Protein AF-A0A6N1XDP6-F1 (afdb_monomer)

Foldseek 3Di:
DEEEAAQCFLNPPVLVVCVVCVLDAAYEYEAQDPVRLVSNVVVCVVSVNVVHYDYDNAGEDPDWDKAKWFAFPDRLLIASDDDPPNTGPVRDIDITIYDYPPVVDDPPDDHQFYAHQHRYPDRDGDTDGPPPPPPDDPDD

Solvent-accessible surface area (backbone atoms only — not comparable to full-atom values): 7882 Å² total; per-residue (Å²): 99,28,40,33,28,32,51,28,48,62,24,72,61,56,53,52,48,40,58,76,44,70,72,56,52,40,34,45,32,20,21,42,50,64,76,44,35,52,47,20,51,51,48,34,52,80,68,71,36,60,91,30,50,46,78,41,75,21,37,78,36,98,57,62,51,75,46,54,34,25,35,19,78,47,84,93,52,45,21,60,49,88,54,55,94,88,45,33,39,87,77,40,63,44,83,27,40,30,35,28,65,76,79,75,46,61,88,88,66,74,63,46,36,37,46,40,53,49,54,68,80,68,81,54,79,48,80,51,71,64,76,77,73,78,77,73,80,82,72,134

Seconda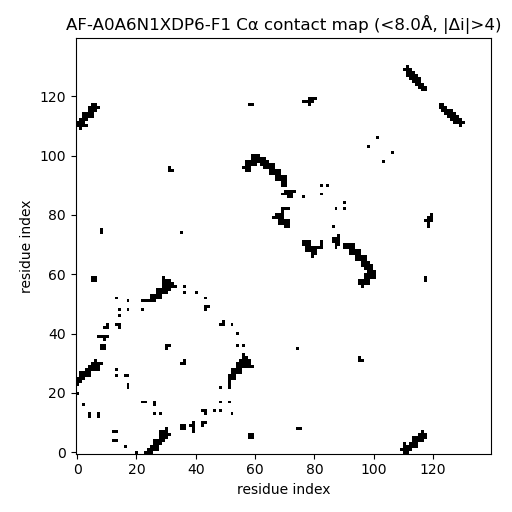ry structure (DSSP, 8-state):
-EEEEET-TTSHHHHHHHHHTTT-SEEEEE--SHHHHHHHHHHHHHTT-TTTEEEESSEE-SS-EEEEEEEESSGGG-BSSPPPTTTEEEEEEEEEEEE-HHHHS-TT---SEEEE--SSSS-----EE-----------

Radius of gyration: 16.8 Å; Cα contacts (8 Å, |Δi|>4): 271; chains: 1; bounding box: 37×25×65 Å

Sequence (140 aa):
MTFIDAGANIGLHTLAAGRAMQGAGKIVAFEPYGPTRELLSESVFMNGLSDIVEIHEAAVSTKSGIQSLHLGKVSGHHSLYPLGDNGSADGTSVPVRLVSLAEVISAGTRVDLIKIDVEGRNSMFCIVQDRSSNPTPKLP

Mean predicted aligned error: 8.91 Å

Nearest PDB structures (foldseek):
  3eey-assembly4_I  TM=9.310E-01  e=1.363E-02  Acetivibrio thermocellus ATCC 27405
  3eey-assembly5_G  TM=9.308E-01  e=1.453E-02  Acetivibrio thermocellus ATCC 27405
  7cvu-assembly1_A  TM=9.262E-01  e=2.003E-02  Niastella koreensis GR20-10
  7cvx-assembly1_B  TM=9.349E-01  e=2.428E-02  Niastella koreensis GR20-10
  3c3y-assembly1_B  TM=8.590E-01  e=1.464E-01  Mesembryanthemum crystallinum

Structure (mmCIF, N/CA/C/O backbone):
data_AF-A0A6N1XDP6-F1
#
_entry.id   AF-A0A6N1XDP6-F1
#
loop_
_atom_site.group_PDB
_atom_site.id
_atom_site.type_symbol
_atom_site.label_atom_id
_atom_site.label_alt_id
_atom_site.label_comp_id
_atom_site.label_asym_id
_atom_site.label_entity_id
_atom_site.label_seq_id
_atom_site.pdbx_PDB_ins_code
_atom_site.Cartn_x
_atom_site.Cartn_y
_atom_site.Cartn_z
_atom_site.occupancy
_atom_site.B_iso_or_equiv
_atom_site.auth_seq_id
_atom_site.auth_comp_id
_atom_site.auth_asym_id
_atom_site.auth_atom_id
_atom_site.pdbx_PDB_model_num
ATOM 1 N N . MET A 1 1 ? -9.712 -2.543 14.730 1.00 87.19 1 MET A N 1
ATOM 2 C CA . MET A 1 1 ? -8.397 -3.066 14.329 1.00 87.19 1 MET A CA 1
ATOM 3 C C . MET A 1 1 ? -8.012 -2.418 13.012 1.00 87.19 1 MET A C 1
ATOM 5 O O . MET A 1 1 ? -8.871 -2.353 12.137 1.00 87.19 1 MET A O 1
ATOM 9 N N . THR A 1 2 ? -6.780 -1.936 12.891 1.00 93.88 2 THR A N 1
ATOM 10 C CA . THR A 1 2 ? -6.238 -1.315 11.676 1.00 93.88 2 THR A CA 1
ATOM 11 C C . THR A 1 2 ? -5.018 -2.097 11.203 1.00 93.88 2 THR A C 1
ATOM 13 O O . THR A 1 2 ? -4.044 -2.221 11.949 1.00 93.88 2 THR A O 1
ATOM 16 N N . PHE A 1 3 ? -5.070 -2.604 9.974 1.00 95.62 3 PHE A N 1
ATOM 17 C CA . PHE A 1 3 ? -3.972 -3.306 9.312 1.00 95.62 3 PHE A CA 1
ATOM 18 C C . PHE A 1 3 ? -3.445 -2.491 8.129 1.00 95.62 3 PHE A C 1
ATOM 20 O O . PHE A 1 3 ? -4.221 -1.885 7.393 1.00 95.62 3 PHE A O 1
ATOM 27 N N . ILE A 1 4 ? -2.130 -2.481 7.938 1.00 96.00 4 ILE A N 1
ATOM 28 C CA . ILE A 1 4 ? -1.480 -1.824 6.803 1.00 96.00 4 ILE A CA 1
ATOM 29 C C . ILE A 1 4 ? -0.744 -2.864 5.973 1.00 96.00 4 ILE A C 1
ATOM 31 O O . ILE A 1 4 ? 0.048 -3.623 6.524 1.00 96.00 4 ILE A O 1
ATOM 35 N N . ASP A 1 5 ? -0.971 -2.867 4.663 1.00 95.50 5 ASP A N 1
ATOM 36 C CA . ASP A 1 5 ? -0.342 -3.782 3.707 1.00 95.50 5 ASP A CA 1
ATOM 37 C C . ASP A 1 5 ? 0.497 -2.988 2.696 1.00 95.50 5 ASP A C 1
ATOM 39 O O . ASP A 1 5 ? -0.023 -2.484 1.701 1.00 95.50 5 ASP A O 1
ATOM 43 N N . ALA A 1 6 ? 1.791 -2.806 2.972 1.00 94.00 6 ALA A N 1
ATOM 44 C CA . ALA A 1 6 ? 2.708 -2.122 2.064 1.00 94.00 6 ALA A CA 1
ATOM 45 C C . ALA A 1 6 ? 3.346 -3.121 1.089 1.00 94.00 6 ALA A C 1
ATOM 47 O O . ALA A 1 6 ? 4.075 -4.015 1.525 1.00 94.00 6 ALA A O 1
ATOM 48 N N . GLY A 1 7 ? 3.083 -2.952 -0.212 1.00 91.69 7 GLY A N 1
ATOM 49 C CA . GLY A 1 7 ? 3.381 -3.968 -1.228 1.00 91.69 7 GLY A CA 1
ATOM 50 C C . GLY A 1 7 ? 2.276 -5.022 -1.289 1.00 91.69 7 GLY A C 1
ATOM 51 O O . GLY A 1 7 ? 2.524 -6.220 -1.137 1.00 91.69 7 GLY A O 1
ATOM 52 N N . ALA A 1 8 ? 1.031 -4.563 -1.432 1.00 94.81 8 ALA A N 1
ATOM 53 C CA . ALA A 1 8 ? -0.148 -5.419 -1.369 1.00 94.81 8 ALA A CA 1
ATOM 54 C C . ALA A 1 8 ? -0.244 -6.403 -2.551 1.00 94.81 8 ALA A C 1
ATOM 56 O O . ALA A 1 8 ? -0.875 -7.458 -2.413 1.00 94.81 8 ALA A O 1
ATOM 57 N N . ASN A 1 9 ? 0.405 -6.103 -3.686 1.00 93.38 9 ASN A N 1
ATOM 58 C CA . ASN A 1 9 ? 0.354 -6.901 -4.909 1.00 93.38 9 ASN A CA 1
ATOM 59 C C . ASN A 1 9 ? -1.113 -7.209 -5.273 1.00 93.38 9 ASN A C 1
ATOM 61 O O . ASN A 1 9 ? -1.971 -6.346 -5.132 1.00 93.38 9 ASN A O 1
ATOM 65 N N . ILE A 1 10 ? -1.441 -8.437 -5.674 1.00 94.94 10 ILE A N 1
ATOM 66 C CA . ILE A 1 10 ? -2.813 -8.877 -5.973 1.00 94.94 10 ILE A CA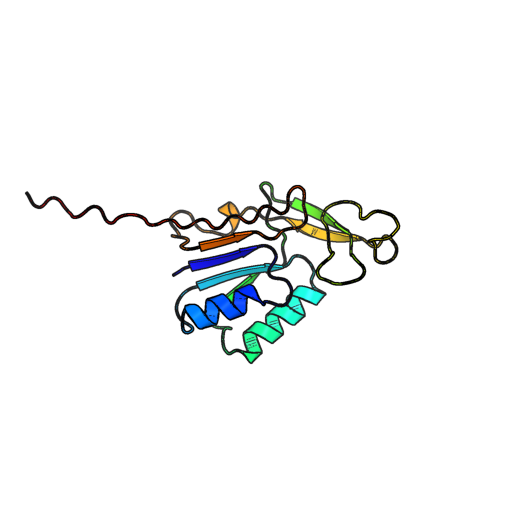 1
ATOM 67 C C . ILE A 1 10 ? -3.690 -9.130 -4.727 1.00 94.94 10 ILE A C 1
ATOM 69 O O . ILE A 1 10 ? -4.821 -9.597 -4.859 1.00 94.94 10 ILE A O 1
ATOM 73 N N . GLY A 1 11 ? -3.194 -8.847 -3.516 1.00 94.56 11 GLY A N 1
ATOM 74 C CA . GLY A 1 11 ? -4.007 -8.808 -2.297 1.00 94.56 11 GLY A CA 1
ATOM 75 C C . GLY A 1 11 ? -3.957 -10.031 -1.391 1.00 94.56 11 GLY A C 1
ATOM 76 O O . GLY A 1 11 ? -4.811 -10.152 -0.519 1.00 94.56 11 GLY A O 1
ATOM 77 N N . LEU A 1 12 ? -2.975 -10.928 -1.527 1.00 94.75 12 LEU A N 1
ATOM 78 C CA . LEU A 1 12 ? -2.883 -12.141 -0.694 1.00 94.75 12 LEU A CA 1
ATOM 79 C C . LEU A 1 12 ? -3.006 -11.839 0.814 1.00 94.75 12 LEU A C 1
ATOM 81 O O . LEU A 1 12 ? -3.814 -12.453 1.514 1.00 94.75 12 LEU A O 1
ATOM 85 N N . HIS A 1 13 ? -2.230 -10.873 1.310 1.00 95.62 13 HIS A N 1
ATOM 86 C CA . HIS A 1 13 ? -2.234 -10.505 2.727 1.00 95.62 13 HIS A CA 1
ATOM 87 C C . HIS A 1 13 ? -3.423 -9.622 3.100 1.00 95.62 13 HIS A C 1
ATOM 89 O O . HIS A 1 13 ? -4.029 -9.846 4.146 1.00 95.62 13 HIS A O 1
ATOM 95 N N . THR A 1 14 ? -3.812 -8.691 2.230 1.00 97.19 14 THR A N 1
ATOM 96 C CA . THR A 1 14 ? -5.042 -7.898 2.359 1.00 97.19 14 THR A CA 1
ATOM 97 C C . THR A 1 14 ? -6.276 -8.790 2.572 1.00 97.19 14 THR A C 1
ATOM 99 O O . THR A 1 14 ? -7.023 -8.596 3.532 1.00 97.19 14 THR A O 1
ATOM 102 N N . LEU A 1 15 ? -6.468 -9.825 1.746 1.00 97.31 15 LEU A N 1
ATOM 103 C CA . LEU A 1 15 ? -7.589 -10.763 1.869 1.00 97.31 15 LEU A CA 1
ATOM 104 C C . LEU A 1 15 ? -7.493 -11.620 3.137 1.00 97.31 15 LEU A C 1
ATOM 106 O O . LEU A 1 15 ? -8.496 -11.829 3.824 1.00 97.31 15 LEU A O 1
ATOM 110 N N . ALA A 1 16 ? -6.294 -12.111 3.467 1.00 96.50 16 ALA A N 1
ATOM 111 C CA . ALA A 1 16 ? -6.072 -12.892 4.681 1.00 96.50 16 ALA A CA 1
ATOM 112 C C . ALA A 1 16 ? -6.389 -12.076 5.946 1.00 96.50 16 ALA A C 1
ATOM 114 O O . ALA A 1 16 ? -7.063 -12.578 6.847 1.00 96.50 16 ALA A O 1
ATOM 115 N N . ALA A 1 17 ? -5.966 -10.810 5.988 1.00 96.06 17 ALA A N 1
ATOM 116 C CA . ALA A 1 17 ? -6.277 -9.890 7.074 1.00 96.06 17 ALA A CA 1
ATOM 117 C C . ALA A 1 17 ? -7.784 -9.623 7.166 1.00 96.06 17 ALA A C 1
ATOM 119 O O . ALA A 1 17 ? -8.350 -9.775 8.245 1.00 96.06 17 ALA A O 1
ATOM 120 N N . GLY A 1 18 ? -8.456 -9.328 6.047 1.00 96.38 18 GLY A N 1
ATOM 121 C CA . GLY A 1 18 ? -9.907 -9.105 6.026 1.00 96.38 18 GLY A CA 1
ATOM 122 C C . GLY A 1 18 ? -10.702 -10.298 6.560 1.00 96.38 18 GLY A C 1
ATOM 123 O O . GLY A 1 18 ? -11.630 -10.123 7.351 1.00 96.38 18 GLY A O 1
ATOM 124 N N . ARG A 1 19 ? -10.285 -11.524 6.214 1.00 95.12 19 ARG A N 1
ATOM 125 C CA . ARG A 1 19 ? -10.869 -12.760 6.762 1.00 95.12 19 ARG A CA 1
ATOM 126 C C . ARG A 1 19 ? -10.607 -12.921 8.257 1.00 95.12 19 ARG A C 1
ATOM 128 O O . ARG A 1 19 ? -11.539 -13.216 8.999 1.00 95.12 19 ARG A O 1
ATOM 135 N N . ALA A 1 20 ? -9.372 -12.712 8.712 1.00 95.06 20 ALA A N 1
ATOM 136 C CA . ALA A 1 20 ? -9.019 -12.812 10.132 1.00 95.06 20 ALA A CA 1
ATOM 137 C C . ALA A 1 20 ? -9.764 -11.774 10.991 1.00 95.06 20 ALA A C 1
ATOM 139 O O . ALA A 1 20 ? -10.156 -12.053 12.122 1.00 95.06 20 ALA A O 1
ATOM 140 N N . MET A 1 21 ? -10.001 -10.597 10.418 1.00 94.31 21 MET A N 1
ATOM 141 C CA . MET A 1 21 ? -10.770 -9.501 10.999 1.00 94.31 21 MET A CA 1
ATOM 142 C C . MET A 1 21 ? -12.290 -9.701 10.895 1.00 94.31 21 MET A C 1
ATOM 144 O O . MET A 1 21 ? -13.041 -8.869 11.396 1.00 94.31 21 MET A O 1
ATOM 148 N N . GLN A 1 22 ? -12.753 -10.784 10.258 1.00 92.81 22 GLN A N 1
ATOM 149 C CA . GLN A 1 22 ? -14.173 -11.082 10.025 1.00 92.81 22 GLN A CA 1
ATOM 150 C C . GLN A 1 22 ? -14.918 -9.924 9.339 1.00 92.81 22 GLN A C 1
ATOM 152 O O . GLN A 1 22 ? -16.065 -9.631 9.666 1.00 92.81 22 GLN A O 1
ATOM 157 N N . GLY A 1 23 ? -14.250 -9.229 8.414 1.00 84.31 23 GLY A N 1
ATOM 158 C CA . GLY A 1 23 ? -14.829 -8.077 7.722 1.00 84.31 23 GLY A CA 1
ATOM 159 C C . GLY A 1 23 ? -15.018 -6.830 8.598 1.00 84.31 23 GLY A C 1
ATOM 160 O O . GLY A 1 23 ? -15.710 -5.912 8.178 1.00 84.31 23 GLY A O 1
ATOM 161 N N . ALA A 1 24 ? -14.424 -6.769 9.797 1.00 89.81 24 ALA A N 1
ATOM 162 C CA . ALA A 1 24 ? -14.558 -5.639 10.715 1.00 89.81 24 ALA A CA 1
ATOM 163 C C . ALA A 1 24 ? -13.224 -4.919 10.963 1.00 89.81 24 ALA A C 1
ATOM 165 O O . ALA A 1 24 ? -12.217 -5.526 11.316 1.00 89.81 24 ALA A O 1
ATOM 166 N N . GLY A 1 25 ? -13.221 -3.590 10.872 1.00 93.38 25 GLY A N 1
ATOM 167 C CA . GLY A 1 25 ? -12.033 -2.759 11.082 1.00 93.38 25 GLY A CA 1
ATOM 168 C C . GLY A 1 25 ? -11.625 -2.026 9.811 1.00 93.38 25 GLY A C 1
ATOM 169 O O . GLY A 1 25 ? -12.484 -1.685 9.007 1.00 93.38 25 GLY A O 1
ATOM 170 N N . LYS A 1 26 ? -10.329 -1.744 9.662 1.00 95.88 26 LYS A N 1
ATOM 171 C CA . LYS A 1 26 ? -9.786 -1.005 8.519 1.00 95.88 26 LYS A CA 1
ATOM 172 C C . LYS A 1 26 ? -8.503 -1.651 8.002 1.00 95.88 26 LYS A C 1
ATOM 174 O O . LYS A 1 26 ? -7.641 -2.036 8.791 1.00 95.88 26 LYS A O 1
ATOM 179 N N . ILE A 1 27 ? -8.368 -1.732 6.687 1.00 97.12 27 ILE A N 1
ATOM 180 C CA . ILE A 1 27 ? -7.164 -2.160 5.981 1.00 97.12 27 ILE A CA 1
ATOM 181 C C . ILE A 1 27 ? -6.732 -1.021 5.059 1.00 97.12 27 ILE A C 1
ATOM 183 O O . ILE A 1 27 ? -7.551 -0.497 4.312 1.00 97.12 27 ILE A O 1
ATOM 187 N N . VAL A 1 28 ? -5.459 -0.637 5.113 1.00 97.19 28 VAL A N 1
ATOM 188 C CA . VAL A 1 28 ? -4.862 0.357 4.210 1.00 97.19 28 VAL A CA 1
ATOM 189 C C . VAL A 1 28 ? -3.792 -0.343 3.380 1.00 97.19 28 VAL A C 1
ATOM 191 O O . VAL A 1 28 ? -2.741 -0.713 3.904 1.00 97.19 28 VAL A O 1
ATOM 194 N N . ALA A 1 29 ? -4.078 -0.572 2.103 1.00 97.25 29 ALA A N 1
ATOM 195 C CA . ALA A 1 29 ? -3.236 -1.328 1.185 1.00 97.25 29 ALA A CA 1
ATOM 196 C C . ALA A 1 29 ? -2.529 -0.398 0.192 1.00 97.25 29 ALA A C 1
ATOM 198 O O . ALA A 1 29 ? -3.141 0.512 -0.364 1.00 97.25 29 ALA A O 1
ATOM 199 N N . PHE A 1 30 ? -1.245 -0.643 -0.058 1.00 96.50 30 PHE A N 1
ATOM 200 C CA . PHE A 1 30 ? -0.414 0.147 -0.965 1.00 96.50 30 PHE A CA 1
ATOM 201 C C . PHE A 1 30 ? 0.150 -0.746 -2.069 1.00 96.50 30 PHE A C 1
ATOM 203 O O . PHE A 1 30 ? 0.916 -1.668 -1.783 1.00 96.50 30 PHE A O 1
ATOM 210 N N . GLU A 1 31 ? -0.201 -0.453 -3.320 1.00 95.75 31 GLU A N 1
ATOM 211 C CA . GLU A 1 31 ? 0.338 -1.123 -4.507 1.00 95.75 31 GLU A CA 1
ATOM 212 C C . GLU A 1 31 ? 0.728 -0.070 -5.558 1.00 95.75 31 GLU A C 1
ATOM 214 O O . GLU A 1 31 ? -0.155 0.598 -6.097 1.00 95.75 31 GLU A O 1
ATOM 219 N N . PRO A 1 32 ? 2.027 0.138 -5.837 1.00 93.44 32 PRO A N 1
ATOM 220 C CA . PRO A 1 32 ? 2.478 1.204 -6.728 1.00 93.44 32 PRO A CA 1
ATOM 221 C C . PRO A 1 32 ? 2.187 0.966 -8.211 1.00 93.44 32 PRO A C 1
ATOM 223 O O . PRO A 1 32 ? 2.139 1.942 -8.958 1.00 93.44 32 PRO A O 1
ATOM 226 N N . TYR A 1 33 ? 2.052 -0.284 -8.664 1.00 92.94 33 TYR A N 1
ATOM 227 C CA . TYR A 1 33 ? 1.873 -0.574 -10.083 1.00 92.94 33 TYR A CA 1
ATOM 228 C C . TYR A 1 33 ? 0.390 -0.674 -10.443 1.00 92.94 33 TYR A C 1
ATOM 230 O O . TYR A 1 33 ? -0.284 -1.629 -10.061 1.00 92.94 33 TYR A O 1
ATOM 238 N N . GLY A 1 34 ? -0.101 0.303 -11.216 1.00 92.88 34 GLY A N 1
ATOM 239 C CA . GLY A 1 34 ? -1.509 0.435 -11.621 1.00 92.88 34 GLY A CA 1
ATOM 240 C C . GLY A 1 34 ? -2.179 -0.879 -12.054 1.00 92.88 34 GLY A C 1
ATOM 241 O O . GLY A 1 34 ? -3.172 -1.256 -11.435 1.00 92.88 34 GLY A O 1
ATOM 242 N N . PRO A 1 35 ? -1.616 -1.639 -13.015 1.00 93.50 35 PRO A N 1
ATOM 243 C CA . PRO A 1 35 ? -2.193 -2.918 -13.435 1.00 93.50 35 PRO A CA 1
ATOM 244 C C . PRO A 1 35 ? -2.324 -3.957 -12.309 1.00 93.50 35 PRO A C 1
ATOM 246 O O . PRO A 1 35 ? -3.340 -4.638 -12.206 1.00 93.50 35 PRO A O 1
ATOM 249 N N . THR A 1 36 ? -1.339 -4.067 -11.409 1.00 93.19 36 THR A N 1
ATOM 250 C CA . THR A 1 36 ? -1.451 -4.960 -10.238 1.00 93.19 36 THR A CA 1
ATOM 251 C C . THR A 1 36 ? -2.475 -4.429 -9.232 1.00 93.19 36 THR A C 1
ATOM 253 O O . THR A 1 36 ? -3.226 -5.201 -8.636 1.00 93.19 36 THR A O 1
ATOM 256 N N . ARG A 1 37 ? -2.552 -3.106 -9.062 1.00 96.56 37 ARG A N 1
ATOM 257 C CA . ARG A 1 37 ? -3.528 -2.435 -8.197 1.00 96.56 37 ARG A CA 1
ATOM 258 C C . ARG A 1 37 ? -4.972 -2.620 -8.687 1.00 96.56 37 ARG A C 1
ATOM 260 O O . ARG A 1 37 ? -5.888 -2.672 -7.865 1.00 96.56 37 ARG A O 1
ATOM 267 N N . GLU A 1 38 ? -5.201 -2.738 -9.992 1.00 97.38 38 GLU A N 1
ATOM 268 C CA . GLU A 1 38 ? -6.513 -3.096 -10.552 1.00 97.38 38 GLU A CA 1
ATOM 269 C C . GLU A 1 38 ? -6.916 -4.516 -10.133 1.00 97.38 38 GLU A C 1
ATOM 271 O O . GLU A 1 38 ? -7.995 -4.699 -9.567 1.00 97.38 38 GLU A O 1
ATOM 276 N N . LEU A 1 39 ? -6.006 -5.489 -10.262 1.00 97.56 39 LEU A N 1
ATOM 277 C CA . LEU A 1 39 ? -6.226 -6.865 -9.791 1.00 97.56 39 LEU A CA 1
ATOM 278 C C . LEU A 1 39 ? -6.481 -6.933 -8.276 1.00 97.56 39 LEU A C 1
ATOM 280 O O . LEU A 1 39 ? -7.326 -7.700 -7.816 1.00 97.56 39 LEU A O 1
ATOM 284 N N . LEU A 1 40 ? -5.789 -6.111 -7.480 1.00 98.00 40 LEU A N 1
ATOM 285 C CA . LEU A 1 40 ? -6.065 -5.964 -6.047 1.00 98.00 40 LEU A CA 1
ATOM 286 C C . LEU A 1 40 ? -7.495 -5.478 -5.792 1.00 98.00 40 LEU A C 1
ATOM 288 O O . LEU A 1 40 ? -8.184 -6.005 -4.918 1.00 98.00 40 LEU A O 1
ATOM 292 N N . SER A 1 41 ? -7.942 -4.476 -6.549 1.00 98.31 41 SER A N 1
ATOM 293 C CA . SER A 1 41 ? -9.288 -3.915 -6.426 1.00 98.31 41 SER A CA 1
ATOM 294 C C . SER A 1 41 ? -10.361 -4.955 -6.753 1.00 98.31 41 SER A C 1
ATOM 296 O O . SER A 1 41 ? -11.345 -5.070 -6.021 1.00 98.31 41 SER A O 1
ATOM 298 N N . GLU A 1 42 ? -10.157 -5.749 -7.805 1.00 98.19 42 GLU A N 1
ATOM 299 C CA . GLU A 1 42 ? -11.035 -6.870 -8.157 1.00 98.19 42 GLU A CA 1
ATOM 300 C C . GLU A 1 42 ? -11.058 -7.937 -7.057 1.00 98.19 42 GLU A C 1
ATOM 302 O O . GLU A 1 42 ? -12.132 -8.365 -6.630 1.00 98.19 42 GLU A O 1
ATOM 307 N N . SER A 1 43 ? -9.888 -8.320 -6.538 1.00 97.75 43 SER A N 1
ATOM 308 C CA . SER A 1 43 ? -9.759 -9.267 -5.425 1.00 97.75 43 SER A CA 1
ATOM 309 C C . SER A 1 43 ? -10.539 -8.815 -4.188 1.00 97.75 43 SER A C 1
ATOM 311 O O . SER A 1 43 ? -11.272 -9.612 -3.595 1.00 97.75 43 SER A O 1
ATOM 313 N N . VAL A 1 44 ? -10.419 -7.542 -3.802 1.00 98.25 44 VAL A N 1
ATOM 314 C CA . VAL A 1 44 ? -11.149 -6.950 -2.668 1.00 98.25 44 VAL A CA 1
ATOM 315 C C . VAL A 1 44 ? -12.657 -6.980 -2.904 1.00 98.25 44 VAL A C 1
ATOM 317 O O . VAL A 1 44 ? -13.405 -7.405 -2.020 1.00 98.25 44 VAL A O 1
ATOM 320 N N . PHE A 1 45 ? -13.098 -6.574 -4.096 1.00 98.12 45 PHE A N 1
ATOM 321 C CA . PHE A 1 45 ? -14.510 -6.549 -4.468 1.00 98.12 45 PHE A CA 1
ATOM 322 C C . PHE A 1 45 ? -15.134 -7.949 -4.443 1.00 98.12 45 PHE A C 1
ATOM 324 O O . PHE A 1 45 ? -16.142 -8.166 -3.772 1.00 98.12 45 PHE A O 1
ATOM 331 N N . MET A 1 46 ? -14.495 -8.930 -5.088 1.00 97.81 46 MET A N 1
ATOM 332 C CA . MET A 1 46 ? -14.987 -10.313 -5.144 1.00 97.81 46 MET A CA 1
ATOM 333 C C . MET A 1 46 ? -15.086 -10.985 -3.768 1.00 97.81 46 MET A C 1
ATOM 335 O O . MET A 1 46 ? -15.857 -11.927 -3.602 1.00 97.81 46 MET A O 1
ATOM 339 N N . ASN A 1 47 ? -14.321 -10.517 -2.778 1.00 96.94 47 ASN A N 1
ATOM 340 C CA . ASN A 1 47 ? -14.347 -11.051 -1.415 1.00 96.94 47 ASN A CA 1
ATOM 341 C C . ASN A 1 47 ? -15.230 -10.234 -0.454 1.00 96.94 47 ASN A C 1
ATOM 343 O O . ASN A 1 47 ? -15.242 -10.535 0.738 1.00 96.94 47 ASN A O 1
ATOM 347 N N . GLY A 1 48 ? -15.963 -9.223 -0.938 1.00 96.81 48 GLY A N 1
ATOM 348 C CA . GLY A 1 48 ? -16.865 -8.417 -0.108 1.00 96.81 48 GLY A CA 1
ATOM 349 C C . GLY A 1 48 ? -16.141 -7.567 0.940 1.00 96.81 48 GLY A C 1
ATOM 350 O O . GLY A 1 48 ? -16.686 -7.316 2.009 1.00 96.81 48 GLY A O 1
ATOM 351 N N . LEU A 1 49 ? -14.900 -7.154 0.661 1.00 98.00 49 LEU A N 1
ATOM 352 C CA . LEU A 1 49 ? -14.068 -6.383 1.595 1.00 98.00 49 LEU A CA 1
ATOM 353 C C . LEU A 1 49 ? -14.005 -4.886 1.255 1.00 98.00 49 LEU A C 1
ATOM 355 O O . LEU A 1 49 ? -13.266 -4.143 1.900 1.00 98.00 49 LEU A O 1
ATOM 359 N N . SER A 1 50 ? -14.773 -4.432 0.260 1.00 97.12 50 SER A N 1
ATOM 360 C CA . SER A 1 50 ? -14.759 -3.046 -0.230 1.00 97.12 50 SER A CA 1
ATOM 361 C C . SER A 1 50 ? -15.048 -2.001 0.850 1.00 97.12 50 SER A C 1
ATOM 363 O O . SER A 1 50 ? -14.514 -0.902 0.770 1.00 97.12 50 SER A O 1
ATOM 365 N N . ASP A 1 51 ? -15.829 -2.347 1.874 1.00 97.06 51 ASP A N 1
ATOM 366 C CA . ASP A 1 51 ? -16.182 -1.416 2.954 1.00 97.06 51 ASP A CA 1
ATOM 367 C C . ASP A 1 51 ? -15.049 -1.198 3.967 1.00 97.06 51 ASP A C 1
ATOM 369 O O . ASP A 1 51 ? -15.071 -0.222 4.717 1.00 97.06 51 ASP A O 1
ATOM 373 N N . ILE A 1 52 ? -14.056 -2.096 4.010 1.00 96.88 52 ILE A N 1
ATOM 374 C CA . ILE A 1 52 ? -12.971 -2.032 4.998 1.00 96.88 52 ILE A CA 1
ATOM 375 C C . ILE A 1 52 ? -11.584 -1.827 4.393 1.00 96.88 52 ILE A C 1
ATOM 377 O O . ILE A 1 52 ? -10.658 -1.526 5.147 1.00 96.88 52 ILE A O 1
ATOM 381 N N . VAL A 1 53 ? -11.409 -2.002 3.079 1.00 98.00 53 VAL A N 1
ATOM 382 C CA . VAL A 1 53 ? -10.107 -1.860 2.408 1.00 98.00 53 VAL A CA 1
ATOM 383 C C . VAL A 1 53 ? -10.023 -0.534 1.656 1.00 98.00 53 VAL A C 1
ATOM 385 O O . VAL A 1 53 ? -10.745 -0.295 0.693 1.00 98.00 53 VAL A O 1
ATOM 388 N N . GLU A 1 54 ? -9.061 0.295 2.049 1.00 97.44 54 GLU A N 1
ATOM 389 C CA . GLU A 1 54 ? -8.634 1.492 1.330 1.00 97.44 54 GLU A CA 1
ATOM 390 C C . GLU A 1 54 ? -7.367 1.170 0.524 1.00 97.44 54 GLU A C 1
ATOM 392 O O . GLU A 1 54 ? -6.369 0.726 1.092 1.00 97.44 54 GLU A O 1
ATOM 397 N N . ILE A 1 55 ? -7.400 1.365 -0.800 1.00 98.00 55 ILE A N 1
ATOM 398 C CA . ILE A 1 55 ? -6.279 1.055 -1.703 1.00 98.00 55 ILE A CA 1
ATOM 399 C C . ILE A 1 55 ? -5.621 2.348 -2.190 1.00 98.00 55 ILE A C 1
ATOM 401 O O . ILE A 1 55 ? -6.273 3.194 -2.804 1.00 98.00 55 ILE A O 1
ATOM 405 N N . HIS A 1 56 ? -4.305 2.455 -2.011 1.00 96.94 56 HIS A N 1
ATOM 406 C CA . HIS A 1 56 ? -3.482 3.544 -2.523 1.00 96.94 56 HIS A CA 1
ATOM 407 C C . HIS A 1 56 ? -2.538 3.058 -3.624 1.00 96.94 56 HIS A C 1
ATOM 409 O O . HIS A 1 56 ? -1.727 2.155 -3.425 1.00 96.94 56 HIS A O 1
ATOM 415 N N . GLU A 1 57 ? -2.574 3.743 -4.766 1.00 96.00 57 GLU A N 1
ATOM 416 C CA . GLU A 1 57 ? -1.624 3.528 -5.861 1.00 96.00 57 GLU A CA 1
ATOM 417 C C . GLU A 1 57 ? -0.295 4.248 -5.587 1.00 96.00 57 GLU A C 1
ATOM 419 O O . GLU A 1 57 ? -0.032 5.327 -6.122 1.00 96.00 57 GLU A O 1
ATOM 424 N N . ALA A 1 58 ? 0.478 3.742 -4.630 1.00 94.31 58 ALA A N 1
ATOM 425 C CA . ALA A 1 58 ? 1.759 4.313 -4.227 1.00 94.31 58 ALA A CA 1
ATOM 426 C C . ALA A 1 58 ? 2.656 3.264 -3.567 1.00 94.31 58 ALA A C 1
ATOM 428 O O . ALA A 1 58 ? 2.170 2.310 -2.968 1.00 94.31 58 ALA A O 1
ATOM 429 N N . ALA A 1 59 ? 3.968 3.488 -3.615 1.00 91.75 59 ALA A N 1
ATOM 430 C CA . ALA A 1 59 ? 4.929 2.757 -2.802 1.00 91.75 59 ALA A CA 1
ATOM 431 C C . ALA A 1 59 ? 5.152 3.494 -1.478 1.00 91.75 59 ALA A C 1
ATOM 433 O O . ALA A 1 59 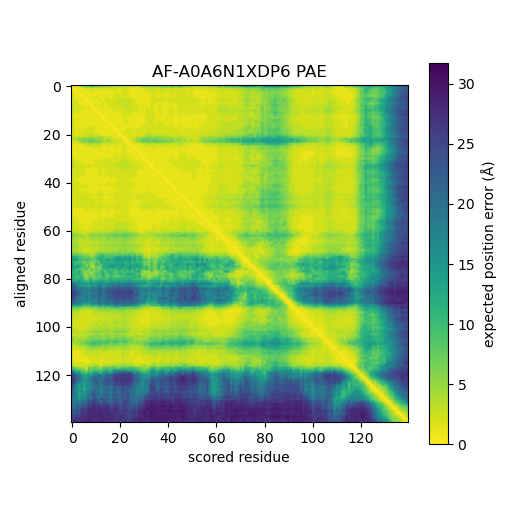? 5.279 4.721 -1.438 1.00 91.75 59 ALA A O 1
ATOM 434 N N . VAL A 1 60 ? 5.232 2.736 -0.388 1.00 91.25 60 VAL A N 1
ATOM 435 C CA . VAL A 1 60 ? 5.554 3.288 0.929 1.00 91.25 60 VAL A CA 1
ATOM 436 C C . VAL A 1 60 ? 7.051 3.583 1.010 1.00 91.25 60 VAL A C 1
ATOM 438 O O . VAL A 1 60 ? 7.881 2.738 0.684 1.00 91.25 60 VAL A O 1
ATOM 441 N N . SER A 1 61 ? 7.396 4.786 1.461 1.00 88.38 61 SER A N 1
ATOM 442 C CA . SER A 1 61 ? 8.769 5.282 1.565 1.00 88.38 61 SER A CA 1
ATOM 443 C C . SER A 1 61 ? 8.938 6.176 2.796 1.00 88.38 61 SER A C 1
ATOM 445 O O . SER A 1 61 ? 7.973 6.652 3.384 1.00 88.38 61 SER A O 1
ATOM 447 N N . THR A 1 62 ? 10.179 6.451 3.195 1.00 83.56 62 THR A N 1
ATOM 448 C CA . THR A 1 62 ? 10.477 7.471 4.218 1.00 83.56 62 THR A CA 1
ATOM 449 C C . THR A 1 62 ? 10.341 8.896 3.686 1.00 83.56 62 THR A C 1
ATOM 451 O O . THR A 1 62 ? 10.296 9.841 4.471 1.00 83.56 62 THR A O 1
ATOM 454 N N . LYS A 1 63 ? 10.287 9.064 2.360 1.00 80.00 63 LYS A N 1
ATOM 455 C CA . LYS A 1 63 ? 10.123 10.352 1.685 1.00 80.00 63 LYS A CA 1
ATOM 456 C C . LYS A 1 63 ? 9.120 10.224 0.551 1.00 80.00 63 LYS A C 1
ATOM 458 O O . LYS A 1 63 ? 9.224 9.300 -0.260 1.00 80.00 63 LYS A O 1
ATOM 463 N N . SER A 1 64 ? 8.211 11.183 0.475 1.00 87.88 64 SER A N 1
ATOM 464 C CA . SER A 1 64 ? 7.274 11.304 -0.635 1.00 87.88 64 SER A CA 1
ATOM 465 C C . SER A 1 64 ? 7.946 11.861 -1.885 1.00 87.88 64 SER A C 1
ATOM 467 O O . SER A 1 64 ? 8.964 12.553 -1.814 1.00 87.88 64 SER A O 1
ATOM 469 N N . GLY A 1 65 ? 7.385 11.532 -3.045 1.00 90.69 65 GLY A N 1
ATOM 470 C CA . GLY A 1 65 ? 7.939 11.932 -4.333 1.00 90.69 65 GLY A CA 1
ATOM 471 C C . GLY A 1 65 ? 7.529 10.998 -5.460 1.00 90.69 65 GLY A C 1
ATOM 472 O O . GLY A 1 65 ? 6.505 10.324 -5.385 1.00 90.69 65 GLY A O 1
ATOM 473 N N . ILE A 1 66 ? 8.342 10.966 -6.511 1.00 90.69 66 ILE A N 1
ATOM 474 C CA . ILE A 1 66 ? 8.178 10.065 -7.651 1.00 90.69 66 ILE A CA 1
ATOM 475 C C . ILE A 1 66 ? 9.498 9.325 -7.843 1.00 90.69 66 ILE A C 1
ATOM 477 O O . ILE A 1 66 ? 10.564 9.940 -7.793 1.00 90.69 66 ILE A O 1
ATOM 481 N N . GLN A 1 67 ? 9.429 8.017 -8.064 1.00 87.38 67 GLN A N 1
ATOM 482 C CA . GLN A 1 67 ? 10.589 7.189 -8.387 1.00 87.38 67 GLN A CA 1
ATOM 483 C C . GLN A 1 67 ? 10.234 6.208 -9.503 1.00 87.38 67 GLN A C 1
ATOM 485 O O . GLN A 1 67 ? 9.073 5.839 -9.668 1.00 87.38 67 GLN A O 1
ATOM 490 N N . SER A 1 68 ? 11.234 5.792 -10.277 1.00 85.62 68 SER A N 1
ATOM 491 C CA . SER A 1 68 ? 11.068 4.728 -11.264 1.00 85.62 68 SER A CA 1
ATOM 492 C C . SER A 1 68 ? 10.926 3.369 -10.578 1.00 85.62 68 SER A C 1
ATOM 494 O O . SER A 1 68 ? 11.804 2.952 -9.824 1.00 85.62 68 SER A O 1
ATOM 496 N N . LEU A 1 69 ? 9.834 2.672 -10.876 1.00 84.50 69 LEU A N 1
ATOM 497 C CA . LEU A 1 69 ? 9.645 1.255 -10.600 1.00 84.50 69 LEU A CA 1
ATOM 498 C C . LEU A 1 69 ? 10.094 0.464 -11.828 1.00 84.50 69 LEU A C 1
ATOM 500 O O . LEU A 1 69 ? 9.520 0.600 -12.907 1.00 84.50 69 LEU A O 1
ATOM 504 N N . HIS A 1 70 ? 11.129 -0.347 -11.673 1.00 82.62 70 HIS A N 1
ATOM 505 C CA . HIS A 1 70 ? 11.614 -1.274 -12.683 1.00 82.62 70 HIS A CA 1
ATOM 506 C C . HIS A 1 70 ? 10.729 -2.515 -12.691 1.00 82.62 70 HIS A C 1
ATOM 508 O O . HIS A 1 70 ? 10.573 -3.190 -11.672 1.00 82.62 70 HIS A O 1
ATOM 514 N N . LEU A 1 71 ? 10.142 -2.812 -13.845 1.00 81.62 71 LEU A N 1
ATOM 515 C CA . LEU A 1 71 ? 9.213 -3.919 -13.986 1.00 81.62 71 LEU A CA 1
ATOM 516 C C . LEU A 1 71 ? 9.992 -5.216 -14.188 1.00 81.62 71 LEU A C 1
ATOM 518 O O . LEU A 1 71 ? 10.781 -5.350 -15.124 1.00 81.62 71 LEU A O 1
ATOM 522 N N . GLY A 1 72 ? 9.771 -6.177 -13.298 1.00 75.81 72 GLY A N 1
ATOM 523 C CA . GLY A 1 72 ? 10.181 -7.560 -13.506 1.00 75.81 72 GLY A CA 1
ATOM 524 C C . GLY A 1 72 ? 9.238 -8.302 -14.450 1.00 75.81 72 GLY A C 1
ATOM 525 O O . GLY A 1 72 ? 8.129 -7.850 -14.725 1.00 75.81 72 GLY A O 1
ATOM 526 N N . LYS A 1 73 ? 9.663 -9.479 -14.922 1.00 76.25 73 LYS A N 1
ATOM 527 C CA . LYS A 1 73 ? 8.873 -10.329 -15.843 1.00 76.25 73 LYS A CA 1
ATOM 528 C C . LYS A 1 73 ? 7.501 -10.744 -15.300 1.00 76.25 73 LYS A C 1
ATOM 530 O O . LYS A 1 73 ? 6.619 -11.102 -16.070 1.00 76.25 73 LYS A O 1
ATOM 535 N N . VAL A 1 74 ? 7.342 -10.724 -13.980 1.00 74.56 74 VAL A N 1
ATOM 536 C CA . VAL A 1 74 ? 6.083 -10.964 -13.269 1.00 74.56 74 VAL A CA 1
ATOM 537 C C . VAL A 1 74 ? 5.882 -9.868 -12.223 1.00 74.56 74 VAL A C 1
ATOM 539 O O . VAL A 1 74 ? 6.856 -9.267 -11.762 1.00 74.56 74 VAL A O 1
ATOM 542 N N . SER A 1 75 ? 4.628 -9.620 -11.834 1.00 70.12 75 SER A N 1
ATOM 543 C CA . SER A 1 75 ? 4.249 -8.526 -10.923 1.00 70.12 75 SER A CA 1
ATOM 544 C C . SER A 1 75 ? 4.962 -8.574 -9.570 1.00 70.12 75 SER A C 1
ATOM 546 O O . SER A 1 75 ? 5.280 -7.538 -9.001 1.00 70.12 75 SER A O 1
ATOM 548 N N . GLY A 1 76 ? 5.256 -9.775 -9.066 1.00 68.94 76 GLY A N 1
ATOM 549 C CA . GLY A 1 76 ? 5.989 -9.976 -7.813 1.00 68.94 76 GLY A CA 1
ATOM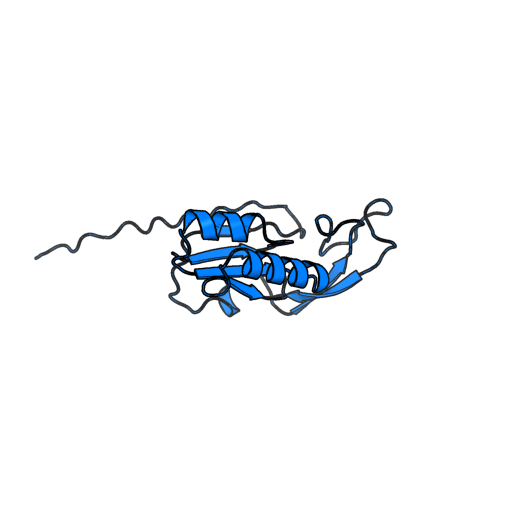 550 C C . GLY A 1 76 ? 7.477 -9.626 -7.860 1.00 68.94 76 GLY A C 1
ATOM 551 O O . GLY A 1 76 ? 8.114 -9.712 -6.827 1.00 68.94 76 GLY A O 1
ATOM 552 N N . HIS A 1 77 ? 8.037 -9.272 -9.022 1.00 75.62 77 HIS A N 1
ATOM 553 C CA . HIS A 1 77 ? 9.462 -8.943 -9.190 1.00 75.62 77 HIS A CA 1
ATOM 554 C C . HIS A 1 77 ? 9.682 -7.465 -9.562 1.00 75.62 77 HIS A C 1
ATOM 556 O O . HIS A 1 77 ? 10.677 -7.114 -10.200 1.00 75.62 77 HIS A O 1
ATOM 562 N N . HIS A 1 78 ? 8.695 -6.601 -9.318 1.00 74.38 78 HIS A N 1
ATOM 563 C CA . HIS A 1 78 ? 8.831 -5.170 -9.570 1.00 74.38 78 HIS A CA 1
ATOM 564 C C . HIS A 1 78 ? 9.655 -4.518 -8.459 1.00 74.38 78 HIS A C 1
ATOM 566 O O . HIS A 1 78 ? 9.341 -4.675 -7.286 1.00 74.38 78 HIS A O 1
ATOM 572 N N . SER A 1 79 ? 10.664 -3.731 -8.829 1.00 72.50 79 SER A N 1
ATOM 573 C CA . SER A 1 79 ? 11.663 -3.200 -7.898 1.00 72.50 79 SER A CA 1
ATOM 574 C C . SER A 1 79 ? 11.880 -1.707 -8.106 1.00 72.50 79 SER A C 1
ATOM 576 O O . SER A 1 79 ? 11.957 -1.231 -9.234 1.00 72.50 79 SER A O 1
ATOM 578 N N . LEU A 1 80 ? 12.066 -0.942 -7.030 1.00 70.38 80 LEU A N 1
ATOM 579 C CA . LEU A 1 80 ? 12.464 0.473 -7.121 1.00 70.38 80 LEU A CA 1
ATOM 580 C C . LEU A 1 80 ? 13.940 0.674 -7.526 1.00 70.38 80 LEU A C 1
ATOM 582 O O . LEU A 1 80 ? 14.414 1.811 -7.614 1.00 70.38 80 LEU A O 1
ATOM 586 N N . TYR A 1 81 ? 14.673 -0.417 -7.767 1.00 72.94 81 TYR A N 1
ATOM 587 C CA . TYR A 1 81 ? 16.051 -0.420 -8.258 1.00 72.94 81 TYR A CA 1
ATOM 588 C C . TYR A 1 81 ? 16.218 -1.188 -9.559 1.00 72.94 81 TYR A C 1
ATOM 590 O O . TYR A 1 81 ? 15.438 -2.111 -9.812 1.00 72.94 81 TYR A O 1
ATOM 598 N N . PRO A 1 82 ? 17.270 -0.858 -10.337 1.00 67.06 82 PRO A N 1
ATOM 599 C CA . PRO A 1 82 ? 17.576 -1.556 -11.570 1.00 67.06 82 PRO A CA 1
ATOM 600 C C . PRO A 1 82 ? 17.621 -3.064 -11.352 1.00 67.06 82 PRO A C 1
ATOM 602 O O . PRO A 1 82 ? 18.397 -3.577 -10.544 1.00 67.06 82 PRO A O 1
ATOM 605 N N . LEU A 1 83 ? 16.767 -3.763 -12.088 1.00 62.75 83 LEU A N 1
ATOM 606 C CA . LEU A 1 83 ? 16.817 -5.208 -12.205 1.00 62.75 83 LEU A CA 1
ATOM 607 C C . LEU A 1 83 ? 17.989 -5.535 -13.138 1.00 62.75 83 LEU A C 1
ATOM 609 O O . LEU A 1 83 ? 18.087 -4.949 -14.214 1.00 62.75 83 LEU A O 1
ATOM 613 N N . GLY A 1 84 ? 18.891 -6.432 -12.730 1.00 63.22 84 GLY A N 1
ATOM 614 C CA . GLY A 1 84 ? 19.971 -6.893 -13.611 1.00 63.22 84 GLY A CA 1
ATOM 615 C C . GLY A 1 84 ? 19.431 -7.549 -14.890 1.00 63.22 84 GLY A C 1
ATOM 616 O O . GLY A 1 84 ? 18.242 -7.869 -14.972 1.00 63.22 84 GLY A O 1
ATOM 617 N N . ASP A 1 85 ? 20.309 -7.804 -15.863 1.00 60.81 85 ASP A N 1
ATOM 618 C CA . ASP A 1 85 ? 19.959 -8.208 -17.241 1.00 60.81 85 ASP A CA 1
ATOM 619 C C . ASP A 1 85 ? 18.960 -9.381 -17.349 1.00 60.81 85 ASP A C 1
ATOM 621 O O . ASP A 1 85 ? 18.166 -9.445 -18.284 1.00 60.81 85 ASP A O 1
ATOM 625 N N . ASN A 1 86 ? 18.926 -10.286 -16.364 1.00 59.88 86 ASN A N 1
ATOM 626 C CA . ASN A 1 86 ? 18.036 -11.454 -16.358 1.00 59.88 86 ASN A CA 1
ATOM 627 C C . ASN A 1 86 ? 16.659 -11.226 -15.696 1.00 59.88 86 ASN A C 1
ATOM 629 O O . ASN A 1 86 ? 15.760 -12.058 -15.865 1.00 59.88 86 ASN A O 1
ATOM 633 N N . GLY A 1 87 ? 16.499 -10.145 -14.922 1.00 57.44 87 GLY A N 1
ATOM 634 C CA . GLY A 1 87 ? 15.335 -9.895 -14.061 1.00 57.44 87 GLY A CA 1
ATOM 635 C C . GLY A 1 87 ? 14.319 -8.898 -14.616 1.00 57.44 87 GLY A C 1
ATOM 636 O O . GLY A 1 87 ? 13.154 -8.949 -14.225 1.00 57.44 87 GLY A O 1
ATOM 637 N N . SER A 1 88 ? 14.732 -8.021 -15.534 1.00 58.41 88 SER A N 1
ATOM 638 C CA . SER A 1 88 ? 13.843 -7.002 -16.098 1.00 58.41 88 SER A CA 1
ATOM 639 C C . SER A 1 88 ? 12.883 -7.578 -17.148 1.00 58.41 88 SER A C 1
ATOM 641 O O . SER A 1 88 ? 13.233 -8.479 -17.915 1.00 58.41 88 SER A O 1
ATOM 643 N N . ALA A 1 89 ? 11.660 -7.051 -17.181 1.00 60.97 89 ALA A N 1
ATOM 644 C CA . ALA A 1 89 ? 10.820 -7.072 -18.369 1.00 60.97 89 ALA A CA 1
ATOM 645 C C . ALA A 1 89 ? 11.367 -6.000 -19.326 1.00 60.97 89 ALA A C 1
ATOM 647 O O . ALA A 1 89 ? 10.993 -4.829 -19.255 1.00 60.97 89 ALA A O 1
ATOM 648 N N . ASP A 1 90 ? 12.339 -6.385 -20.151 1.00 61.53 90 ASP A N 1
ATOM 649 C CA . ASP A 1 90 ? 12.895 -5.573 -21.242 1.00 61.53 90 ASP A CA 1
ATOM 650 C C . ASP A 1 90 ? 13.457 -4.195 -20.826 1.00 61.53 90 ASP A C 1
ATOM 652 O O . ASP A 1 90 ? 13.419 -3.235 -21.593 1.00 61.53 90 ASP A O 1
ATOM 656 N N . GLY A 1 91 ? 13.968 -4.057 -19.596 1.00 62.16 91 GLY A N 1
ATOM 657 C CA . GLY A 1 91 ? 14.455 -2.774 -19.069 1.00 62.16 91 GLY A CA 1
ATOM 658 C C . GLY A 1 91 ? 13.359 -1.726 -18.827 1.00 62.16 91 GLY A C 1
ATOM 659 O O . GLY A 1 91 ? 13.665 -0.553 -18.599 1.00 62.16 91 GLY A O 1
ATOM 660 N N . THR A 1 92 ? 12.085 -2.127 -18.854 1.00 74.69 92 THR A N 1
ATOM 661 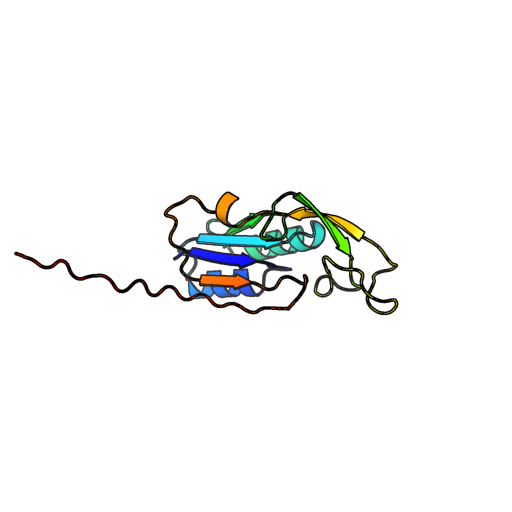C CA . THR A 1 92 ? 10.949 -1.215 -18.700 1.00 74.69 92 THR A CA 1
ATOM 662 C C . THR A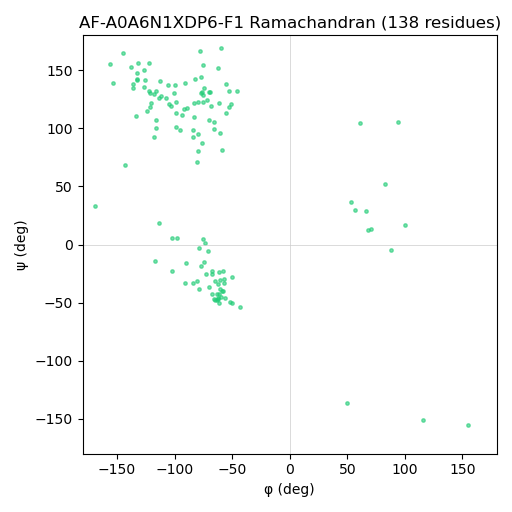 1 92 ? 10.877 -0.688 -17.270 1.00 74.69 92 THR A C 1
ATOM 664 O O . THR A 1 92 ? 10.929 -1.443 -16.297 1.00 74.69 92 THR A O 1
ATOM 667 N N . SER A 1 93 ? 10.729 0.628 -17.134 1.00 83.19 93 SER A N 1
ATOM 668 C CA . SER A 1 93 ? 10.440 1.2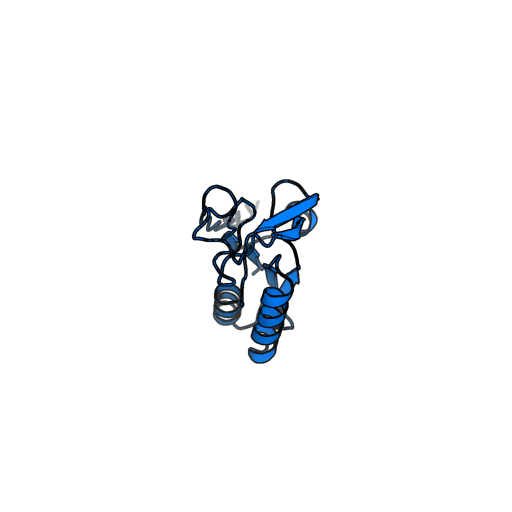68 -15.855 1.00 83.19 93 SER A CA 1
ATOM 669 C C . SER A 1 93 ? 9.300 2.260 -16.002 1.00 83.19 93 SER A C 1
ATOM 671 O O . SER A 1 93 ? 9.132 2.871 -17.057 1.00 83.19 93 SER A O 1
ATOM 673 N N . VAL A 1 94 ? 8.510 2.400 -14.944 1.00 86.81 94 VAL A N 1
ATOM 674 C CA . VAL A 1 94 ? 7.366 3.313 -14.892 1.00 86.81 94 VAL A CA 1
ATOM 675 C C . VAL A 1 94 ? 7.496 4.235 -13.682 1.00 86.81 94 VAL A C 1
ATOM 677 O O . VAL A 1 94 ? 7.958 3.792 -12.630 1.00 86.81 94 VAL A O 1
ATOM 680 N N . PRO A 1 95 ? 7.132 5.522 -13.794 1.00 90.81 95 PRO A N 1
ATOM 681 C CA . PRO A 1 95 ? 7.123 6.409 -12.642 1.00 90.81 95 PRO A CA 1
ATOM 682 C C . PRO A 1 95 ? 5.994 6.003 -11.692 1.00 90.81 95 PRO A C 1
ATOM 684 O O . PRO A 1 95 ? 4.850 5.850 -12.113 1.00 90.81 95 PRO A O 1
ATOM 687 N N . VAL A 1 96 ? 6.306 5.874 -10.405 1.00 91.38 96 VAL A N 1
ATOM 688 C CA . VAL A 1 96 ? 5.319 5.601 -9.354 1.00 91.38 96 VAL A CA 1
ATOM 689 C C . VAL A 1 96 ? 5.421 6.630 -8.242 1.00 91.38 96 VAL A C 1
ATOM 691 O O . VAL A 1 96 ? 6.492 7.180 -7.965 1.00 91.38 96 VAL A O 1
ATOM 694 N N . ARG A 1 97 ? 4.290 6.896 -7.587 1.00 94.25 97 ARG A N 1
ATOM 695 C CA . ARG A 1 97 ? 4.231 7.792 -6.433 1.00 94.25 97 ARG A CA 1
ATOM 696 C C . ARG A 1 97 ? 4.831 7.105 -5.209 1.00 94.25 97 ARG A C 1
ATOM 698 O O . ARG A 1 97 ? 4.489 5.965 -4.905 1.00 94.25 97 ARG A O 1
ATOM 705 N N . LEU A 1 98 ? 5.673 7.826 -4.480 1.00 91.81 98 LEU A N 1
ATOM 706 C CA . LEU A 1 98 ? 6.124 7.471 -3.142 1.00 91.81 98 LEU A CA 1
ATOM 707 C C . LEU A 1 98 ? 5.314 8.255 -2.112 1.00 91.81 98 LEU A C 1
ATOM 709 O O . LEU A 1 98 ? 5.101 9.456 -2.292 1.00 91.81 98 LEU A O 1
ATOM 713 N N . VAL A 1 99 ? 4.905 7.591 -1.035 1.00 92.12 99 VAL A N 1
ATOM 714 C CA . VAL A 1 99 ? 4.213 8.217 0.098 1.00 92.12 99 VAL A CA 1
ATOM 715 C C . VAL A 1 99 ? 4.827 7.779 1.418 1.00 92.12 99 VAL A C 1
ATOM 717 O O . VAL A 1 99 ? 5.194 6.613 1.586 1.00 92.12 99 VAL A O 1
ATOM 720 N N . SER A 1 100 ? 4.915 8.700 2.373 1.00 90.50 100 SER A N 1
ATOM 721 C CA . SER A 1 100 ? 5.221 8.346 3.755 1.00 90.50 100 SER A CA 1
ATOM 722 C C . SER A 1 100 ? 3.967 7.889 4.498 1.00 90.50 100 SER A C 1
ATOM 724 O O . SER A 1 100 ? 2.881 8.437 4.314 1.00 90.50 100 SER A O 1
ATOM 726 N N . LEU A 1 101 ? 4.100 6.888 5.376 1.00 88.31 101 LEU A N 1
ATOM 727 C CA . LEU A 1 101 ? 2.970 6.445 6.205 1.00 88.31 101 LEU A CA 1
ATOM 728 C C . LEU A 1 101 ? 2.442 7.573 7.104 1.00 88.31 101 LEU A C 1
ATOM 730 O O . LEU A 1 101 ? 1.249 7.615 7.375 1.00 88.31 101 LEU A O 1
ATOM 734 N N . ALA A 1 102 ? 3.303 8.504 7.524 1.00 86.12 102 ALA A N 1
ATOM 735 C CA . ALA A 1 102 ? 2.916 9.654 8.339 1.00 86.12 102 ALA A CA 1
ATOM 736 C C . ALA A 1 102 ? 2.011 10.657 7.597 1.00 86.12 102 ALA A C 1
ATOM 738 O O . ALA A 1 102 ? 1.256 11.377 8.240 1.00 86.12 102 ALA A O 1
ATOM 739 N N . GLU A 1 103 ? 2.076 10.710 6.264 1.00 85.56 103 GLU A N 1
ATOM 740 C CA . GLU A 1 103 ? 1.181 11.546 5.452 1.00 85.56 103 GLU A CA 1
ATOM 741 C C . GLU A 1 103 ? -0.188 10.903 5.236 1.00 85.56 103 GLU A C 1
ATOM 743 O O . GLU A 1 103 ? -1.184 11.607 5.103 1.00 85.56 103 GLU A O 1
ATOM 748 N N . VAL A 1 104 ? -0.239 9.570 5.185 1.00 87.00 104 VAL A N 1
ATOM 749 C CA . VAL A 1 104 ? -1.470 8.825 4.880 1.00 87.00 104 VAL A CA 1
ATOM 750 C C . VAL A 1 104 ? -2.249 8.481 6.148 1.00 87.00 104 VAL A C 1
ATOM 752 O O . VAL A 1 104 ? -3.477 8.449 6.147 1.00 87.00 104 VAL A O 1
ATOM 755 N N . ILE A 1 105 ? -1.546 8.233 7.251 1.00 86.44 105 ILE A N 1
ATOM 756 C CA . ILE A 1 105 ? -2.144 7.858 8.527 1.00 86.44 105 ILE A CA 1
ATOM 757 C C . ILE A 1 105 ? -2.232 9.099 9.412 1.00 86.44 105 ILE A C 1
ATOM 759 O O . ILE A 1 105 ? -1.216 9.615 9.879 1.00 86.44 105 ILE A O 1
ATOM 763 N N . SER A 1 106 ? -3.454 9.544 9.703 1.00 84.00 106 SER A N 1
ATOM 764 C CA . SER A 1 106 ? -3.691 10.670 10.610 1.00 84.00 106 SER A CA 1
ATOM 765 C C . SER A 1 106 ? -3.036 10.447 11.973 1.00 84.00 106 SER A C 1
ATOM 767 O O . SER A 1 106 ? -3.136 9.358 12.553 1.00 84.00 106 SER A O 1
ATOM 769 N N . ALA A 1 107 ? -2.428 11.501 12.521 1.00 80.62 107 ALA A N 1
ATOM 770 C CA . ALA A 1 107 ? -1.859 11.481 13.863 1.00 80.62 107 ALA A CA 1
ATOM 771 C C . ALA A 1 107 ? -2.895 10.994 14.896 1.00 80.62 107 ALA A C 1
ATOM 773 O O . ALA A 1 107 ? -4.039 11.446 14.904 1.00 80.62 107 ALA A O 1
ATOM 774 N N . GLY A 1 108 ? -2.496 10.053 15.754 1.00 79.12 108 GLY A N 1
ATOM 775 C CA . GLY A 1 108 ? -3.380 9.428 16.746 1.00 79.12 108 GLY A CA 1
ATOM 776 C C . GLY A 1 108 ? -4.156 8.203 16.247 1.00 79.12 108 GLY A C 1
ATOM 777 O O . GLY A 1 108 ? -4.805 7.536 17.052 1.00 79.12 108 GLY A O 1
ATOM 778 N N . THR A 1 109 ? -4.063 7.849 14.960 1.00 84.8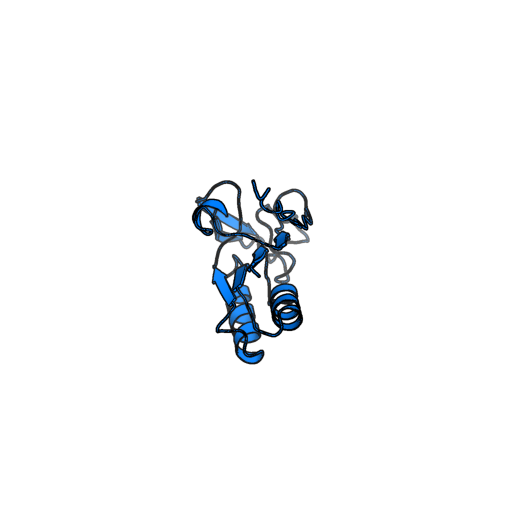8 109 THR A N 1
ATOM 779 C CA . THR A 1 109 ? -4.604 6.573 14.468 1.00 84.88 109 THR A CA 1
ATOM 780 C C . THR A 1 109 ? -3.788 5.419 15.041 1.00 84.88 109 THR A C 1
ATOM 782 O O . THR A 1 109 ? -2.593 5.295 14.771 1.00 84.88 109 THR A O 1
ATOM 785 N N . ARG A 1 110 ? -4.436 4.541 15.811 1.00 88.25 110 ARG A N 1
ATOM 786 C CA . ARG A 1 110 ? -3.810 3.304 16.287 1.00 88.25 110 ARG A CA 1
ATOM 787 C C . ARG A 1 110 ? -3.736 2.293 15.143 1.00 88.25 110 ARG A C 1
ATOM 789 O O . ARG A 1 110 ? -4.763 1.934 14.561 1.00 88.25 110 ARG A O 1
ATOM 796 N N . VAL A 1 111 ? -2.522 1.838 14.845 1.00 90.31 111 VAL A N 1
ATOM 797 C CA . VAL A 1 111 ? -2.244 0.768 13.881 1.00 90.31 111 VAL A CA 1
ATOM 798 C C . VAL A 1 111 ? -1.891 -0.493 14.657 1.00 90.31 111 VAL A C 1
ATOM 800 O O . VAL A 1 111 ? -0.959 -0.488 15.453 1.00 90.31 111 VAL A O 1
ATOM 803 N N . ASP A 1 112 ? -2.659 -1.560 14.455 1.00 92.00 112 ASP A N 1
ATOM 804 C CA . ASP A 1 112 ? -2.483 -2.814 15.193 1.00 92.00 112 ASP A CA 1
ATOM 805 C C . ASP A 1 112 ? -1.409 -3.702 14.568 1.00 92.00 112 ASP A C 1
ATOM 807 O O . ASP A 1 112 ? -0.729 -4.448 15.275 1.00 92.00 112 ASP A O 1
ATOM 811 N N . LEU A 1 113 ? -1.291 -3.644 13.239 1.00 91.75 113 LEU A N 1
ATOM 812 C CA . LEU A 1 113 ? -0.349 -4.444 12.477 1.00 91.75 113 LEU A CA 1
ATOM 813 C C . LEU A 1 113 ? 0.030 -3.748 11.167 1.00 91.75 113 LEU A C 1
ATOM 815 O O . LEU A 1 113 ? -0.823 -3.219 10.458 1.00 91.75 113 LEU A O 1
ATOM 819 N N . ILE A 1 114 ? 1.312 -3.815 10.823 1.00 92.12 114 ILE A N 1
ATOM 820 C CA . ILE A 1 114 ? 1.841 -3.392 9.526 1.00 92.12 114 ILE A CA 1
ATOM 821 C C . ILE A 1 114 ? 2.537 -4.598 8.897 1.00 92.12 114 ILE A C 1
ATOM 823 O O . ILE A 1 114 ? 3.317 -5.272 9.567 1.00 92.12 114 ILE A O 1
ATOM 827 N N . LYS A 1 115 ? 2.250 -4.870 7.624 1.00 91.81 115 LYS A N 1
ATOM 828 C CA . LYS A 1 115 ? 3.065 -5.689 6.727 1.00 91.81 115 LYS A CA 1
ATOM 829 C C . LYS A 1 115 ? 3.869 -4.743 5.842 1.00 91.81 115 LYS A C 1
ATOM 831 O O . LYS A 1 115 ? 3.300 -3.832 5.244 1.00 91.81 115 LYS A O 1
ATOM 836 N N . ILE A 1 116 ? 5.174 -4.972 5.747 1.00 88.25 116 ILE A N 1
ATOM 837 C CA . ILE A 1 116 ? 6.051 -4.264 4.814 1.00 88.25 116 ILE A CA 1
ATOM 838 C C . ILE A 1 116 ? 6.747 -5.305 3.953 1.00 88.25 116 ILE A C 1
ATOM 840 O O . ILE A 1 116 ? 7.508 -6.123 4.462 1.00 88.25 116 ILE A O 1
ATOM 844 N N . ASP A 1 117 ? 6.449 -5.276 2.662 1.00 83.25 117 ASP A N 1
ATOM 845 C CA . ASP A 1 117 ? 6.998 -6.176 1.654 1.00 83.25 117 ASP A CA 1
ATOM 846 C C . ASP A 1 117 ? 7.203 -5.378 0.367 1.00 83.25 117 ASP A C 1
ATOM 848 O O . ASP A 1 117 ? 6.454 -5.470 -0.601 1.00 83.25 117 ASP A O 1
ATOM 852 N N . VAL A 1 118 ? 8.168 -4.465 0.435 1.00 73.38 118 VAL A N 1
ATOM 853 C CA . VAL A 1 118 ? 8.494 -3.535 -0.645 1.00 73.38 118 VAL A CA 1
ATOM 854 C C . VAL A 1 118 ? 9.886 -3.864 -1.175 1.00 73.38 118 VAL A C 1
ATOM 856 O O . VAL A 1 118 ? 10.859 -3.931 -0.421 1.00 73.38 118 VAL A O 1
ATOM 859 N N . GLU A 1 119 ? 10.006 -4.075 -2.483 1.00 65.56 119 GLU A N 1
ATOM 860 C CA . GLU A 1 119 ? 11.292 -4.367 -3.116 1.00 65.56 119 GLU A CA 1
ATOM 861 C C . GLU A 1 119 ? 12.080 -3.061 -3.320 1.00 65.56 119 GLU A C 1
ATOM 863 O O . GLU A 1 119 ? 11.859 -2.295 -4.263 1.00 65.56 119 GLU A O 1
ATOM 868 N N . GLY A 1 120 ? 12.969 -2.752 -2.366 1.00 54.72 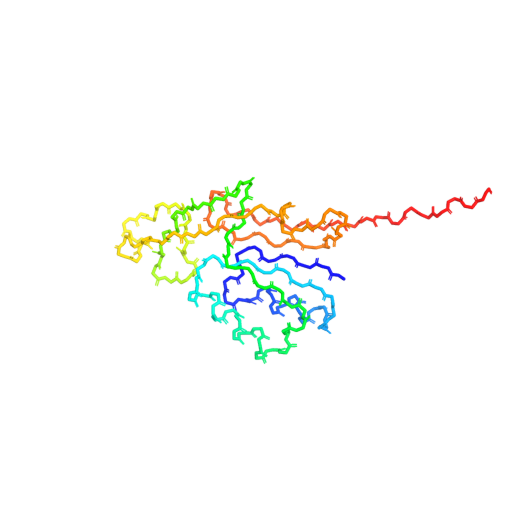120 GLY A N 1
ATOM 869 C CA . GLY A 1 120 ? 13.562 -1.416 -2.291 1.00 54.72 120 GLY A CA 1
ATOM 870 C C . GLY A 1 120 ? 14.750 -1.225 -1.348 1.00 54.72 120 GLY A C 1
ATOM 871 O O . GLY A 1 120 ? 14.961 -0.094 -0.931 1.00 54.72 120 GLY A O 1
ATOM 872 N N . ARG A 1 121 ? 15.626 -2.234 -1.156 1.00 39.00 121 ARG A N 1
ATOM 873 C CA . ARG A 1 121 ? 16.847 -2.297 -0.287 1.00 39.00 121 ARG A CA 1
ATOM 874 C C . ARG A 1 121 ? 16.446 -2.890 1.051 1.00 39.00 121 ARG A C 1
ATOM 876 O O . ARG A 1 121 ? 15.833 -2.214 1.861 1.00 39.00 121 ARG A O 1
ATOM 883 N N . ASN A 1 122 ? 16.829 -4.149 1.249 1.00 37.97 122 ASN A N 1
ATOM 884 C CA . ASN A 1 122 ? 16.349 -5.047 2.296 1.00 37.97 122 ASN A CA 1
ATOM 885 C C . ASN A 1 122 ? 14.841 -5.301 2.194 1.00 37.97 122 ASN A C 1
ATOM 887 O O . ASN A 1 122 ? 14.029 -4.473 2.590 1.00 37.97 122 ASN A O 1
ATOM 891 N N . SER A 1 123 ? 14.474 -6.488 1.712 1.00 36.12 123 SER A N 1
ATOM 892 C CA . SER A 1 123 ? 13.176 -7.111 1.972 1.00 36.12 123 SER A CA 1
ATOM 893 C C . SER A 1 123 ? 13.023 -7.279 3.490 1.00 36.12 123 SER A C 1
ATOM 895 O O . SER A 1 123 ? 13.382 -8.309 4.061 1.00 36.12 123 SER A O 1
ATOM 897 N N . MET A 1 124 ? 12.624 -6.213 4.178 1.00 34.84 124 MET A N 1
ATOM 898 C CA . MET A 1 124 ? 12.478 -6.198 5.625 1.00 34.84 124 MET A CA 1
ATOM 899 C C . MET A 1 124 ? 11.026 -6.491 5.968 1.00 34.84 124 MET A C 1
ATOM 901 O O . MET A 1 124 ? 10.183 -5.600 5.969 1.00 34.84 124 MET A O 1
ATOM 905 N N . PHE A 1 125 ? 10.760 -7.751 6.299 1.00 35.97 125 PHE A N 1
ATOM 906 C CA . PHE A 1 125 ? 9.523 -8.160 6.950 1.00 35.97 125 PHE A CA 1
ATOM 907 C C . PHE A 1 125 ? 9.496 -7.524 8.348 1.00 35.97 125 PHE A C 1
ATOM 909 O O . PHE A 1 125 ? 10.241 -7.936 9.237 1.00 35.97 125 PHE A O 1
ATOM 916 N N . CYS A 1 126 ? 8.680 -6.492 8.559 1.00 36.16 126 CYS A N 1
ATOM 917 C CA . CYS A 1 126 ? 8.490 -5.898 9.882 1.00 36.16 126 CYS A CA 1
ATOM 918 C C . CYS A 1 126 ? 7.040 -6.100 10.317 1.00 36.16 126 CYS A C 1
ATOM 920 O O . CYS A 1 126 ? 6.158 -5.377 9.874 1.00 36.16 126 CYS A O 1
ATOM 922 N N . ILE A 1 127 ? 6.799 -7.097 11.172 1.00 39.31 127 ILE A N 1
ATOM 923 C CA . ILE A 1 127 ? 5.540 -7.246 11.907 1.00 39.31 127 ILE A CA 1
ATOM 924 C C . ILE A 1 127 ? 5.667 -6.362 13.148 1.00 39.31 127 ILE A C 1
ATOM 926 O O . ILE A 1 127 ? 6.279 -6.760 14.139 1.00 39.31 127 ILE A O 1
ATOM 930 N N . VAL A 1 128 ? 5.106 -5.155 13.107 1.00 38.66 128 VAL A N 1
ATOM 931 C CA . VAL A 1 128 ? 4.934 -4.347 14.322 1.00 38.66 128 VAL A CA 1
ATOM 932 C C . VAL A 1 128 ? 3.650 -4.815 15.006 1.00 38.66 128 VAL A C 1
ATOM 934 O O . VAL A 1 128 ? 2.567 -4.588 14.479 1.00 38.66 128 VAL A O 1
ATOM 937 N N . GLN A 1 129 ? 3.760 -5.486 16.157 1.00 37.34 129 GLN A N 1
ATOM 938 C CA . GLN A 1 129 ? 2.637 -5.669 17.084 1.00 37.34 129 GLN A CA 1
ATOM 939 C C . GLN A 1 129 ? 2.758 -4.628 18.201 1.00 37.34 129 GLN A C 1
ATOM 941 O O . GLN A 1 129 ? 3.525 -4.832 19.141 1.00 37.34 129 GLN A O 1
ATOM 946 N N . ASP A 1 130 ? 1.990 -3.537 18.137 1.00 36.41 130 ASP A N 1
ATOM 947 C CA . ASP A 1 130 ? 1.814 -2.669 19.305 1.00 36.41 130 ASP A CA 1
ATOM 948 C C . ASP A 1 130 ? 0.698 -3.220 20.203 1.00 36.41 130 ASP A C 1
ATOM 950 O O . ASP A 1 130 ? -0.498 -2.934 20.047 1.00 36.41 130 ASP A O 1
ATOM 954 N N . ARG A 1 131 ? 1.097 -4.042 21.179 1.00 43.16 131 ARG A N 1
ATOM 955 C CA . ARG A 1 131 ? 0.263 -4.315 22.351 1.00 43.16 131 ARG A CA 1
ATOM 956 C C . ARG A 1 131 ? 0.420 -3.146 23.314 1.00 43.16 131 ARG A C 1
ATOM 958 O O . ARG A 1 131 ? 1.143 -3.263 24.300 1.00 43.16 131 ARG A O 1
ATOM 965 N N . SER A 1 132 ? -0.288 -2.047 23.063 1.00 39.66 132 SER A N 1
ATOM 966 C CA . SER A 1 132 ? -0.459 -1.004 24.070 1.00 39.66 132 SER A CA 1
ATOM 967 C C . SER A 1 132 ? -1.177 -1.629 25.272 1.00 39.66 132 SER A C 1
ATOM 969 O O . SER A 1 132 ? -2.399 -1.800 25.274 1.00 39.66 132 SER A O 1
ATOM 971 N N . SER A 1 133 ? -0.406 -2.051 26.273 1.00 40.47 133 SER A N 1
ATOM 972 C CA . SER A 1 133 ? -0.902 -2.453 27.580 1.00 40.47 133 SER A CA 1
ATOM 973 C C . SER A 1 133 ? -1.773 -1.325 28.114 1.00 40.47 133 SER A C 1
ATOM 975 O O . SER A 1 133 ? -1.292 -0.209 28.295 1.00 40.47 133 SER A O 1
ATOM 977 N N . ASN A 1 134 ? -3.047 -1.623 28.339 1.00 35.78 134 ASN A N 1
ATOM 978 C CA . ASN A 1 134 ? -3.989 -0.741 29.006 1.00 35.78 134 ASN A CA 1
ATOM 979 C C . ASN A 1 134 ? -3.403 -0.366 30.385 1.00 35.78 134 ASN A C 1
ATOM 981 O O . ASN A 1 134 ? -3.260 -1.270 31.215 1.00 35.78 134 ASN A O 1
ATOM 985 N N . PRO A 1 135 ? -3.024 0.895 30.675 1.00 39.69 135 PRO A N 1
ATOM 986 C CA . PRO A 1 135 ? -2.785 1.270 32.052 1.00 39.69 135 PRO A CA 1
ATOM 987 C C . PRO A 1 135 ? -4.158 1.275 32.723 1.00 39.69 135 PRO A C 1
ATOM 989 O O . PRO A 1 135 ? -5.000 2.127 32.450 1.00 39.69 135 PRO A O 1
ATOM 992 N N . THR A 1 136 ? -4.410 0.279 33.570 1.00 40.59 136 THR A N 1
ATOM 993 C CA . THR A 1 136 ? -5.538 0.306 34.505 1.00 40.59 136 THR A CA 1
ATOM 994 C C . THR A 1 136 ? -5.589 1.678 35.179 1.00 40.59 136 THR A C 1
ATOM 996 O O . THR A 1 136 ? -4.542 2.133 35.659 1.00 40.59 136 THR A O 1
ATOM 999 N N . PRO A 1 137 ? -6.755 2.344 35.251 1.00 38.50 137 PRO A N 1
ATOM 1000 C CA . PRO A 1 137 ? -6.859 3.579 36.004 1.00 38.50 137 PRO A CA 1
ATOM 1001 C C . PRO A 1 137 ? -6.537 3.249 37.461 1.00 38.50 137 PRO A C 1
ATOM 1003 O O . PRO A 1 137 ? -7.183 2.395 38.070 1.00 38.50 137 PRO A O 1
ATOM 1006 N N . LYS A 1 138 ? -5.517 3.905 38.021 1.00 41.28 138 LYS A N 1
ATOM 1007 C CA . LYS A 1 138 ? -5.400 3.985 39.474 1.00 41.28 138 LYS A CA 1
ATOM 1008 C C . LYS A 1 138 ? -6.591 4.817 39.944 1.00 41.28 138 LYS A C 1
ATOM 1010 O O . LYS A 1 138 ? -6.602 6.034 39.785 1.00 41.28 138 LYS A O 1
ATOM 1015 N N . LEU A 1 139 ? -7.626 4.121 40.404 1.00 37.66 139 LEU A N 1
ATOM 1016 C CA . LEU A 1 139 ? -8.662 4.681 41.265 1.00 37.66 139 LEU A CA 1
ATOM 1017 C C . LEU A 1 139 ? -8.006 5.131 42.590 1.00 37.66 139 LEU A C 1
ATOM 1019 O O . LEU A 1 139 ? -6.942 4.601 42.920 1.00 37.66 139 LEU A O 1
ATOM 1023 N N . PRO A 1 140 ? -8.585 6.149 43.252 1.00 51.59 140 PRO A N 1
ATOM 1024 C CA . PRO A 1 140 ? -7.883 7.098 44.124 1.00 51.59 140 PRO A CA 1
ATOM 1025 C C . PRO A 1 140 ? -7.142 6.487 45.313 1.00 51.59 140 PRO A C 1
ATOM 1027 O O . PRO A 1 140 ? -7.618 5.468 45.862 1.00 51.59 140 PRO A O 1
#

pLDDT: mean 80.41, std 19.97, range [34.84, 98.31]